Protein AF-A0A3D1BSS5-F1 (afdb_monomer_lite)

Sequence (173 aa):
MTFKEQEQFTKKNSDDLLKELSNYHGEDIISEIVRLGIQSLMELERDEHIGVGSYENCRVDGKIIDIACLIAIGIDSEGYRHVLGMDTAWSEIGDSWDRFIGGLKERRLKGVRLFTSDDHPGIHPAIKKYYPGAVWQRCQSHFSVNAMDLFPKSRRDEVYQRLKEVWDCKKYE

pLDDT: mean 75.93, std 17.3, range [28.17, 96.88]

Foldseek 3Di:
DFPVVVVVLLDDDPVNVVVVLVPDPDPCSPVVNVVVVVVSVVSCCCVPPVVDDQWDQDQDPNDTDTKGKDWDWDQDPVRDIDTLDIDIHPDLDQVVLLVGLVVSVVVPDDDAAEDEEAPRPRNVVSCCVRPVNHDYDYHLVVVLVVVLVVDDRVCSVVVSVVSVCVVPDPDDD

Structure (mmCIF, N/CA/C/O backbone):
data_AF-A0A3D1BSS5-F1
#
_entry.id   AF-A0A3D1BSS5-F1
#
loop_
_atom_site.group_PDB
_atom_site.id
_atom_site.type_symbol
_atom_site.label_atom_id
_atom_site.label_alt_id
_atom_site.label_comp_id
_atom_site.label_asym_id
_atom_site.label_entity_id
_atom_site.label_seq_id
_atom_site.pdbx_PDB_ins_code
_atom_site.Cartn_x
_atom_site.Cartn_y
_atom_site.Cartn_z
_atom_site.occupancy
_atom_site.B_iso_or_equiv
_atom_site.auth_seq_id
_atom_site.auth_comp_id
_atom_site.auth_asym_id
_atom_site.auth_atom_id
_atom_site.pdbx_PDB_model_num
ATOM 1 N N . MET A 1 1 ? -7.479 15.468 16.657 1.00 39.69 1 MET A N 1
ATOM 2 C CA . MET A 1 1 ? -6.036 15.499 16.416 1.00 39.69 1 MET A CA 1
ATOM 3 C C . MET A 1 1 ? -5.787 16.514 15.317 1.00 39.69 1 MET A C 1
ATOM 5 O O . MET A 1 1 ? -6.129 16.280 14.160 1.00 39.69 1 MET A O 1
ATOM 9 N N . THR A 1 2 ? -5.304 17.685 15.712 1.00 28.17 2 THR A N 1
ATOM 10 C CA . THR A 1 2 ? -5.143 18.835 14.830 1.00 28.17 2 THR A CA 1
ATOM 11 C C . THR A 1 2 ? -4.089 18.547 13.767 1.00 28.17 2 THR A C 1
ATOM 13 O O . THR A 1 2 ? -3.189 17.736 13.947 1.00 28.17 2 THR A O 1
ATOM 16 N N . PHE A 1 3 ? -4.146 19.259 12.645 1.00 32.75 3 PHE A N 1
ATOM 17 C CA . PHE A 1 3 ? -3.251 19.006 11.509 1.00 32.75 3 PHE A CA 1
ATOM 18 C C . PHE A 1 3 ? -1.749 19.100 11.806 1.00 32.75 3 PHE A C 1
ATOM 20 O O . PHE A 1 3 ? -0.948 18.524 11.083 1.00 32.75 3 PHE A O 1
ATOM 27 N N . LYS A 1 4 ? -1.362 19.819 12.866 1.00 32.81 4 LYS A N 1
ATOM 28 C CA . LYS A 1 4 ? 0.035 19.885 13.314 1.00 32.81 4 LYS A CA 1
ATOM 29 C C . LYS A 1 4 ? 0.496 18.601 14.015 1.00 32.81 4 LYS A C 1
ATOM 31 O O . LYS A 1 4 ? 1.684 18.316 14.022 1.00 32.81 4 LYS A O 1
ATOM 36 N N . GLU A 1 5 ? -0.430 17.827 14.572 1.00 37.62 5 GLU A N 1
ATOM 37 C CA . GLU A 1 5 ? -0.155 16.553 15.246 1.00 37.62 5 GLU A CA 1
ATOM 38 C C . GLU A 1 5 ? 0.012 15.403 14.230 1.00 37.62 5 GLU A C 1
ATOM 40 O O . GLU A 1 5 ? 0.708 14.437 14.518 1.00 37.62 5 GLU A O 1
ATOM 45 N N . GLN A 1 6 ? -0.535 15.535 13.010 1.00 34.78 6 GLN A N 1
ATOM 46 C CA . GLN A 1 6 ? -0.312 14.585 11.906 1.00 34.78 6 GLN A CA 1
ATOM 47 C C . GLN A 1 6 ? 1.073 14.740 11.246 1.00 34.78 6 GLN A C 1
ATOM 49 O O . GLN A 1 6 ? 1.676 13.741 10.872 1.00 34.78 6 GLN A O 1
ATOM 54 N N . GLU A 1 7 ? 1.629 15.956 11.166 1.00 33.69 7 GLU A N 1
ATOM 55 C CA . GLU A 1 7 ? 3.024 16.171 10.721 1.00 33.69 7 GLU A CA 1
ATOM 56 C C . GLU A 1 7 ? 4.061 15.690 11.754 1.00 33.69 7 GLU A C 1
ATOM 58 O O . GLU A 1 7 ? 5.181 15.346 11.389 1.00 33.69 7 GLU A O 1
ATOM 63 N N . GLN A 1 8 ? 3.699 15.633 13.042 1.00 33.31 8 GLN A N 1
ATOM 64 C CA . GLN A 1 8 ? 4.552 15.108 14.121 1.00 33.31 8 GLN A CA 1
ATOM 65 C C . GLN A 1 8 ? 4.462 13.582 14.294 1.00 33.31 8 GLN A C 1
ATOM 67 O O . GLN A 1 8 ? 5.213 12.999 15.076 1.00 33.31 8 GLN A O 1
ATOM 72 N N . PHE A 1 9 ? 3.559 12.925 13.567 1.00 36.97 9 PHE A N 1
ATOM 73 C CA . PHE A 1 9 ? 3.217 11.515 13.760 1.00 36.97 9 PHE A CA 1
ATOM 74 C C . PHE A 1 9 ? 4.342 10.541 13.366 1.00 36.97 9 PHE A C 1
ATOM 76 O O . PHE A 1 9 ? 4.328 9.386 13.774 1.00 36.97 9 PHE A O 1
ATOM 83 N N . THR A 1 10 ? 5.362 11.018 12.649 1.00 41.53 10 THR A N 1
ATOM 84 C CA . THR A 1 10 ? 6.583 10.273 12.292 1.00 41.53 10 THR A CA 1
ATOM 85 C C . THR A 1 10 ? 7.489 9.949 13.488 1.00 41.53 10 THR A C 1
ATOM 87 O O . THR A 1 10 ? 8.450 9.203 13.341 1.00 41.53 10 THR A O 1
ATOM 90 N N . LYS A 1 11 ? 7.196 10.451 14.700 1.00 46.19 11 LYS A N 1
ATOM 91 C CA . LYS A 1 11 ? 7.854 10.017 15.949 1.00 46.19 11 LYS A CA 1
ATOM 92 C C . LYS A 1 11 ? 6.889 10.010 17.133 1.00 46.19 11 LYS A C 1
ATOM 94 O O . LYS A 1 11 ? 7.028 10.812 18.055 1.00 46.19 11 LYS A O 1
ATOM 99 N N . LYS A 1 12 ? 5.913 9.104 17.142 1.00 53.59 12 LYS A N 1
ATOM 100 C CA . LYS A 1 12 ? 5.102 8.880 18.346 1.00 53.59 12 LYS A CA 1
ATOM 101 C C . LYS A 1 12 ? 5.905 8.172 19.433 1.00 53.59 12 LYS A C 1
ATOM 103 O O . LYS A 1 12 ? 6.391 7.064 19.223 1.00 53.59 12 LYS A O 1
ATOM 108 N N . ASN A 1 13 ? 6.009 8.794 20.605 1.00 58.72 13 ASN A N 1
ATOM 109 C CA . ASN A 1 13 ? 6.539 8.141 21.802 1.00 58.72 13 ASN A CA 1
ATOM 110 C C . ASN A 1 13 ? 5.434 7.287 22.462 1.00 58.72 13 ASN A C 1
ATOM 112 O O . ASN A 1 13 ? 4.243 7.514 22.235 1.00 58.72 13 ASN A O 1
ATOM 116 N N . SER A 1 14 ? 5.800 6.326 23.315 1.00 57.03 14 SER A N 1
ATOM 117 C CA . SER A 1 14 ? 4.859 5.479 24.065 1.00 57.03 14 SER A CA 1
ATOM 118 C C . SER A 1 14 ? 3.792 6.284 24.815 1.00 57.03 14 SER A C 1
ATOM 120 O O . SER A 1 14 ? 2.646 5.854 24.914 1.00 57.03 14 SER A O 1
ATOM 122 N N . ASP A 1 15 ? 4.143 7.479 25.288 1.00 60.22 15 ASP A N 1
ATOM 123 C CA . ASP A 1 15 ? 3.241 8.370 26.022 1.00 60.22 15 ASP A CA 1
ATOM 124 C C . ASP A 1 15 ? 2.102 8.930 25.153 1.00 60.22 15 ASP A C 1
ATOM 126 O O . ASP A 1 15 ? 0.999 9.173 25.650 1.00 60.22 15 ASP A O 1
ATOM 130 N N . ASP A 1 16 ? 2.330 9.092 23.849 1.00 64.44 16 ASP A N 1
ATOM 131 C CA . ASP A 1 16 ? 1.314 9.573 22.909 1.00 64.44 16 ASP A CA 1
ATOM 132 C C . ASP A 1 16 ? 0.321 8.463 22.550 1.00 64.44 16 ASP A C 1
ATOM 134 O O . ASP A 1 16 ? -0.884 8.707 22.458 1.00 64.44 16 ASP A O 1
ATOM 138 N N . LEU A 1 17 ? 0.809 7.223 22.430 1.00 62.84 17 LEU A N 1
ATOM 139 C CA . LEU A 1 17 ? -0.038 6.039 22.257 1.00 62.84 17 LEU A CA 1
ATOM 140 C C . LEU A 1 17 ? -0.914 5.800 23.487 1.00 62.84 17 LEU A C 1
ATOM 142 O O . LEU A 1 17 ? -2.107 5.530 23.362 1.00 62.84 17 LEU A O 1
ATOM 146 N N . LEU A 1 18 ? -0.349 5.963 24.684 1.00 64.81 18 LEU A N 1
ATOM 147 C CA . LEU A 1 18 ? -1.099 5.851 25.933 1.00 64.81 18 LEU A CA 1
ATOM 148 C C . LEU A 1 18 ? -2.162 6.944 26.068 1.00 64.81 18 LEU A C 1
ATOM 150 O O . LEU A 1 18 ? -3.260 6.659 26.543 1.00 64.81 18 LEU A O 1
ATOM 154 N N . LYS A 1 19 ? -1.890 8.170 25.607 1.00 71.12 19 LYS A N 1
ATOM 155 C CA . LYS A 1 19 ? -2.904 9.232 25.555 1.00 71.12 19 LYS A CA 1
ATOM 156 C C . LYS A 1 19 ? -4.052 8.887 24.615 1.00 71.12 19 LYS A C 1
ATOM 158 O O . LYS A 1 19 ? -5.208 9.073 24.987 1.00 71.12 19 LYS A O 1
ATOM 163 N N . GLU A 1 20 ? -3.772 8.367 23.427 1.00 65.75 20 GLU A N 1
ATOM 164 C CA . GLU A 1 20 ? -4.827 7.944 22.500 1.00 65.75 20 GLU A CA 1
ATOM 165 C C . GLU A 1 20 ? -5.675 6.805 23.047 1.00 65.75 20 GLU A C 1
ATOM 167 O O . GLU A 1 20 ? -6.899 6.861 22.953 1.00 65.75 20 GLU A O 1
ATOM 172 N N . LEU A 1 21 ? -5.032 5.824 23.677 1.00 67.75 21 LEU A N 1
ATOM 173 C CA . LEU A 1 21 ? -5.720 4.727 24.347 1.00 67.75 21 LEU A CA 1
ATOM 174 C C . LEU A 1 21 ? -6.547 5.213 25.539 1.00 67.75 21 LEU A C 1
ATOM 176 O O . LEU A 1 21 ? -7.668 4.754 25.726 1.00 67.75 21 LEU A O 1
ATOM 180 N N . SER A 1 22 ? -6.047 6.180 26.312 1.00 68.00 22 SER A N 1
ATOM 181 C CA . SER A 1 22 ? -6.793 6.761 27.438 1.00 68.00 22 SER A CA 1
ATOM 182 C C . SER A 1 22 ? -8.024 7.565 27.009 1.00 68.00 22 SER A C 1
ATOM 184 O O . SER A 1 22 ? -8.973 7.688 27.778 1.00 68.00 22 SER A O 1
ATOM 186 N N . ASN A 1 23 ? -8.021 8.078 25.776 1.00 64.81 23 ASN A N 1
ATOM 187 C CA . ASN A 1 23 ? -9.132 8.818 25.178 1.00 64.81 23 ASN A CA 1
ATOM 188 C C . ASN A 1 23 ? -10.061 7.913 24.346 1.00 64.81 23 ASN A C 1
ATOM 190 O O . ASN A 1 23 ? -11.014 8.399 23.732 1.00 64.81 23 ASN A O 1
ATOM 194 N N . TYR A 1 24 ? -9.785 6.606 24.279 1.00 67.50 24 TYR A N 1
ATOM 195 C CA . TYR A 1 24 ? -10.637 5.649 23.588 1.00 67.50 24 TYR A CA 1
ATOM 196 C C . TYR A 1 24 ? -11.821 5.259 24.479 1.00 67.50 24 TYR A C 1
ATOM 198 O O . TYR A 1 24 ? -11.654 4.730 25.575 1.00 67.50 24 TYR A O 1
ATOM 206 N N . HIS A 1 25 ? -13.033 5.501 23.981 1.00 71.00 25 HIS A N 1
ATOM 207 C CA . HIS A 1 25 ? -14.290 5.186 24.671 1.00 71.00 25 HIS A CA 1
ATOM 208 C C . HIS A 1 25 ? -15.093 4.069 23.981 1.00 71.00 25 HIS A C 1
ATOM 210 O O . HIS A 1 25 ? -16.271 3.887 24.282 1.00 71.00 25 HIS A O 1
ATOM 216 N N . GLY A 1 26 ? -14.489 3.349 23.030 1.00 67.19 26 GLY A N 1
ATOM 217 C CA . GLY A 1 26 ? -15.139 2.227 22.350 1.00 67.19 26 GLY A CA 1
ATOM 218 C C . GLY A 1 26 ? -15.140 0.944 23.188 1.00 67.19 26 GLY A C 1
ATOM 219 O O . GLY A 1 26 ? -14.401 0.814 24.162 1.00 67.19 26 GLY A O 1
ATOM 220 N N . GLU A 1 27 ? -15.978 -0.020 22.804 1.00 60.91 27 GLU A N 1
ATOM 221 C CA . GLU A 1 27 ? -16.170 -1.270 23.560 1.00 60.91 27 GLU A CA 1
ATOM 222 C C . GLU A 1 27 ? -15.001 -2.263 23.434 1.00 60.91 27 GLU A C 1
ATOM 224 O O . GLU A 1 27 ? -14.868 -3.149 24.276 1.00 60.91 27 GLU A O 1
ATOM 229 N N . ASP A 1 28 ? -14.155 -2.134 22.406 1.00 69.12 28 ASP A N 1
ATOM 230 C CA . ASP A 1 28 ? -13.080 -3.090 22.114 1.00 69.12 28 ASP A CA 1
ATOM 231 C C . ASP A 1 28 ? -11.704 -2.418 22.091 1.00 69.12 28 ASP A C 1
ATOM 233 O O . ASP A 1 28 ? -11.091 -2.161 21.052 1.00 69.12 28 ASP A O 1
ATOM 237 N N . ILE A 1 29 ? -11.213 -2.140 23.297 1.00 72.75 29 ILE A N 1
ATOM 238 C CA . ILE A 1 29 ? -9.893 -1.547 23.510 1.00 72.75 29 ILE A CA 1
ATOM 239 C C . ILE A 1 29 ? -8.762 -2.444 22.994 1.00 72.75 29 ILE A C 1
ATOM 241 O O . ILE A 1 29 ? -7.712 -1.940 22.614 1.00 72.75 29 ILE A O 1
ATOM 245 N N . ILE A 1 30 ? -8.963 -3.765 22.940 1.00 61.28 30 ILE A N 1
ATOM 246 C CA . ILE A 1 30 ? -7.940 -4.707 22.476 1.00 61.28 30 ILE A CA 1
ATOM 247 C C . ILE A 1 30 ? -7.741 -4.558 20.971 1.00 61.28 30 ILE A C 1
ATOM 249 O O . ILE A 1 30 ? -6.603 -4.426 20.522 1.00 61.28 30 ILE A O 1
ATOM 253 N N . SER A 1 31 ? -8.826 -4.504 20.199 1.00 53.59 31 SER A N 1
ATOM 254 C CA . SER A 1 31 ? -8.748 -4.244 18.760 1.00 53.59 31 SER A CA 1
ATOM 255 C C . SER A 1 31 ? -8.121 -2.881 18.454 1.00 53.59 31 SER A C 1
ATOM 257 O O . SER A 1 31 ? -7.318 -2.775 17.527 1.00 53.59 31 SER A O 1
ATOM 259 N N . GLU A 1 32 ? -8.405 -1.854 19.261 1.00 56.34 32 GLU A N 1
ATOM 260 C CA . GLU A 1 32 ? -7.790 -0.532 19.094 1.00 56.34 32 GLU A CA 1
ATOM 261 C C . GLU A 1 32 ? -6.291 -0.536 19.427 1.00 56.34 32 GLU A C 1
ATOM 263 O O . GLU A 1 32 ? -5.495 0.017 18.669 1.00 56.34 32 GLU A O 1
ATOM 268 N N . ILE A 1 33 ? -5.880 -1.206 20.510 1.00 64.00 33 ILE A N 1
ATOM 269 C CA . ILE A 1 33 ? -4.463 -1.395 20.864 1.00 64.00 33 ILE A CA 1
ATOM 270 C C . ILE A 1 33 ? -3.726 -2.103 19.729 1.00 64.00 33 ILE A C 1
ATOM 272 O O . ILE A 1 33 ? -2.640 -1.679 19.338 1.00 64.00 33 ILE A O 1
ATOM 276 N N . VAL A 1 34 ? -4.320 -3.164 19.177 1.00 55.44 34 VAL A N 1
ATOM 277 C CA . VAL A 1 34 ? -3.732 -3.921 18.070 1.00 55.44 34 VAL A CA 1
ATOM 278 C C . VAL A 1 34 ? -3.637 -3.051 16.820 1.00 55.44 34 VAL A C 1
ATOM 280 O O . VAL A 1 34 ? -2.578 -3.015 16.200 1.00 55.44 34 VAL A O 1
ATOM 283 N N . ARG A 1 35 ? -4.687 -2.297 16.471 1.00 59.59 35 ARG A N 1
ATOM 284 C CA . ARG A 1 35 ? -4.680 -1.382 15.322 1.00 59.59 35 ARG A CA 1
ATOM 285 C C . ARG A 1 35 ? -3.596 -0.315 15.461 1.00 59.59 35 ARG A C 1
ATOM 287 O O . ARG A 1 35 ? -2.793 -0.157 14.545 1.00 59.59 35 ARG A O 1
ATOM 294 N N . LEU A 1 36 ? -3.553 0.383 16.596 1.00 57.59 36 LEU A N 1
ATOM 295 C CA . LEU A 1 36 ? -2.577 1.441 16.867 1.00 57.59 36 LEU A CA 1
ATOM 296 C C . LEU A 1 36 ? -1.150 0.886 16.913 1.00 57.59 36 LEU A C 1
ATOM 298 O O . LEU A 1 36 ? -0.258 1.456 16.297 1.00 57.59 36 LEU A O 1
ATOM 302 N N . GLY A 1 37 ? -0.941 -0.262 17.561 1.00 57.38 37 GLY A N 1
ATOM 303 C CA . GLY A 1 37 ? 0.358 -0.929 17.600 1.00 57.38 37 GLY A CA 1
ATOM 304 C C . GLY A 1 37 ? 0.838 -1.353 16.212 1.00 57.38 37 GLY A C 1
ATOM 305 O O . GLY A 1 37 ? 1.976 -1.087 15.844 1.00 57.38 37 GLY A O 1
ATOM 306 N N . ILE A 1 38 ? -0.040 -1.950 15.400 1.00 54.22 38 ILE A N 1
ATOM 307 C CA . ILE A 1 38 ? 0.251 -2.357 14.017 1.00 54.22 38 ILE A CA 1
ATOM 308 C C . ILE A 1 38 ? 0.551 -1.139 13.137 1.00 54.22 38 ILE A C 1
ATOM 310 O O . ILE A 1 38 ? 1.480 -1.221 12.332 1.00 54.22 38 ILE A O 1
ATOM 314 N N . GLN A 1 39 ? -0.202 -0.045 13.282 1.00 54.72 39 GLN A N 1
ATOM 315 C CA . GLN A 1 39 ? -0.015 1.224 12.571 1.00 54.72 39 GLN A CA 1
ATOM 316 C C . GLN A 1 39 ? 1.330 1.868 12.926 1.00 54.72 39 GLN A C 1
ATOM 318 O O . GLN A 1 39 ? 2.134 2.130 12.036 1.00 54.72 39 GLN A O 1
ATOM 323 N N . SER A 1 40 ? 1.624 2.033 14.216 1.00 53.28 40 SER A N 1
ATOM 324 C CA . SER A 1 40 ? 2.883 2.626 14.669 1.00 53.28 40 SER A CA 1
ATOM 325 C C . SER A 1 40 ? 4.088 1.749 14.358 1.00 53.28 40 SER A C 1
ATOM 327 O O . SER A 1 40 ? 5.132 2.277 14.004 1.00 53.28 40 SER A O 1
ATOM 329 N N . LEU A 1 41 ? 3.947 0.420 14.388 1.00 55.88 41 LEU A N 1
ATOM 330 C CA . LEU A 1 41 ? 4.981 -0.485 13.884 1.00 55.88 41 LEU A CA 1
ATOM 331 C C . LEU A 1 41 ? 5.158 -0.361 12.365 1.00 55.88 41 LEU A C 1
ATOM 333 O O . LEU A 1 41 ? 6.280 -0.468 11.897 1.00 55.88 41 LEU A O 1
ATOM 337 N N . MET A 1 42 ? 4.094 -0.142 11.574 1.00 54.50 42 MET A N 1
ATOM 338 C CA . MET A 1 42 ? 4.246 0.133 10.130 1.00 54.50 42 MET A CA 1
ATOM 339 C C . MET A 1 42 ? 5.022 1.421 9.884 1.00 54.50 42 MET A C 1
ATOM 341 O O . MET A 1 42 ? 5.869 1.448 9.002 1.00 54.50 42 MET A O 1
ATOM 345 N N . GLU A 1 43 ? 4.729 2.470 10.643 1.00 56.53 43 GLU A N 1
ATOM 346 C CA . GLU A 1 43 ? 5.368 3.778 10.501 1.00 56.53 43 GLU A CA 1
ATOM 347 C C . GLU A 1 43 ? 6.818 3.750 10.993 1.00 56.53 43 GLU A C 1
ATOM 349 O O . GLU A 1 43 ? 7.699 4.251 10.306 1.00 56.53 43 GLU A O 1
ATOM 354 N N . LEU A 1 44 ? 7.084 3.085 12.118 1.00 58.00 44 LEU A N 1
ATOM 355 C CA . LEU A 1 44 ? 8.429 2.930 12.664 1.00 58.00 44 LEU A CA 1
ATOM 356 C C . LEU A 1 44 ? 9.300 2.026 11.787 1.00 58.00 44 LEU A C 1
ATOM 358 O O . LEU A 1 44 ? 10.428 2.389 11.496 1.00 58.00 44 LEU A O 1
ATOM 362 N N . GLU A 1 45 ? 8.784 0.903 11.279 1.00 55.47 45 GLU A N 1
ATOM 363 C CA . GLU A 1 45 ? 9.500 0.083 10.287 1.00 55.47 45 GLU A CA 1
ATOM 364 C C . GLU A 1 45 ? 9.729 0.845 8.977 1.00 55.47 45 GLU A C 1
ATOM 366 O O . GLU A 1 45 ? 10.809 0.757 8.385 1.00 55.47 45 GLU A O 1
ATOM 371 N N . ARG A 1 46 ? 8.731 1.630 8.536 1.00 57.69 46 ARG A N 1
ATOM 372 C CA . ARG A 1 46 ? 8.880 2.517 7.381 1.00 57.69 46 ARG A CA 1
ATOM 373 C C . ARG A 1 46 ? 10.031 3.494 7.601 1.00 57.69 46 ARG A C 1
ATOM 375 O O . ARG A 1 46 ? 10.813 3.681 6.682 1.00 57.69 46 ARG A O 1
ATOM 382 N N . ASP A 1 47 ? 10.147 4.090 8.781 1.00 54.84 47 ASP A N 1
ATOM 383 C CA . ASP A 1 47 ? 11.105 5.163 9.045 1.00 54.84 47 ASP A CA 1
ATOM 384 C C . ASP A 1 47 ? 12.500 4.638 9.469 1.00 54.84 47 ASP A C 1
ATOM 386 O O . ASP A 1 47 ? 13.507 5.247 9.113 1.00 54.84 47 ASP A O 1
ATOM 390 N N . GLU A 1 48 ? 12.591 3.505 10.182 1.00 50.94 48 GLU A N 1
ATOM 391 C CA . GLU A 1 48 ? 13.854 2.921 10.677 1.00 50.94 48 GLU A CA 1
ATOM 392 C C . GLU A 1 48 ? 14.523 1.953 9.695 1.00 50.94 48 GLU A C 1
ATOM 394 O O . GLU A 1 48 ? 15.748 1.963 9.568 1.00 50.94 48 GLU A O 1
ATOM 399 N N . HIS A 1 49 ? 13.748 1.103 9.017 1.00 41.25 49 HIS A N 1
ATOM 400 C CA . HIS A 1 49 ? 14.296 -0.018 8.240 1.00 41.25 49 HIS A CA 1
ATOM 401 C C . HIS A 1 49 ? 14.090 0.134 6.740 1.00 41.25 49 HIS A C 1
ATOM 403 O O . HIS A 1 49 ? 14.908 -0.333 5.947 1.00 41.25 49 HIS A O 1
ATOM 409 N N . ILE A 1 50 ? 12.990 0.767 6.346 1.00 50.66 50 ILE A N 1
ATOM 410 C CA . ILE A 1 50 ? 12.650 0.964 4.942 1.00 50.66 50 ILE A CA 1
ATOM 411 C C . ILE A 1 50 ? 13.192 2.326 4.485 1.00 50.66 50 ILE A C 1
ATOM 413 O O . ILE A 1 50 ? 13.823 2.395 3.441 1.00 50.66 50 ILE A O 1
ATOM 417 N N . GLY A 1 51 ? 13.070 3.380 5.293 1.00 38.56 51 GLY A N 1
ATOM 418 C CA . GLY A 1 51 ? 13.615 4.717 5.049 1.00 38.56 51 GLY A CA 1
ATOM 419 C C . GLY A 1 51 ? 13.065 5.424 3.811 1.00 38.56 51 GLY A C 1
ATOM 420 O O . GLY A 1 51 ? 13.684 6.390 3.380 1.00 38.56 51 GLY A O 1
ATOM 421 N N . VAL A 1 52 ? 11.960 4.944 3.221 1.00 43.19 52 VAL A N 1
ATOM 422 C CA . VAL A 1 52 ? 11.497 5.424 1.913 1.00 43.19 52 VAL A CA 1
ATOM 423 C C . VAL A 1 52 ? 10.189 6.200 2.030 1.00 43.19 52 VAL A C 1
ATOM 425 O O . VAL A 1 52 ? 9.147 5.644 2.392 1.00 43.19 52 VAL A O 1
ATOM 428 N N . GLY A 1 53 ? 10.241 7.491 1.708 1.00 51.12 53 GLY A N 1
ATOM 429 C CA . GLY A 1 53 ? 9.053 8.261 1.360 1.00 51.12 53 GLY A CA 1
ATOM 430 C C . GLY A 1 53 ? 8.449 7.754 0.048 1.00 51.12 53 GLY A C 1
ATOM 431 O O . GLY A 1 53 ? 9.063 6.973 -0.678 1.00 51.12 53 GLY A O 1
ATOM 432 N N . SER A 1 54 ? 7.250 8.221 -0.320 1.00 58.03 54 SER A N 1
ATOM 433 C CA . SER A 1 54 ? 6.721 7.940 -1.667 1.00 58.03 54 SER A CA 1
ATOM 434 C C . SER A 1 54 ? 7.671 8.444 -2.762 1.00 58.03 54 SER A C 1
ATOM 436 O O . SER A 1 54 ? 7.640 7.918 -3.869 1.00 58.03 54 SER A O 1
ATOM 438 N N . TYR A 1 55 ? 8.530 9.422 -2.435 1.00 63.41 55 TYR A N 1
ATOM 439 C CA . TYR A 1 55 ? 9.563 9.985 -3.293 1.00 63.41 55 TYR A CA 1
ATOM 440 C C . TYR A 1 55 ? 10.883 10.181 -2.538 1.00 63.41 55 TYR A C 1
ATOM 442 O O . TYR A 1 55 ? 10.883 10.676 -1.412 1.00 63.41 55 TYR A O 1
ATOM 450 N N . GLU A 1 56 ? 11.998 9.873 -3.200 1.00 71.00 56 GLU A N 1
ATOM 451 C CA . GLU A 1 56 ? 13.356 10.083 -2.699 1.00 71.00 56 GLU A CA 1
ATOM 452 C C . GLU A 1 56 ? 14.126 11.108 -3.532 1.00 71.00 56 GLU A C 1
ATOM 454 O O . GLU A 1 56 ? 14.091 11.089 -4.767 1.00 71.00 56 GLU A O 1
ATOM 459 N N . ASN A 1 57 ? 14.890 11.965 -2.847 1.00 77.06 57 ASN A N 1
ATOM 460 C CA . ASN A 1 57 ? 15.769 12.949 -3.478 1.00 77.06 57 ASN A CA 1
ATOM 461 C C . ASN A 1 57 ? 16.995 12.251 -4.081 1.00 77.06 57 ASN A C 1
ATOM 463 O O . ASN A 1 57 ? 17.983 11.974 -3.397 1.00 77.06 57 ASN A O 1
ATOM 467 N N . CYS A 1 58 ? 16.959 12.003 -5.385 1.00 77.69 58 CYS A N 1
ATOM 468 C CA . CYS A 1 58 ? 18.006 11.282 -6.099 1.00 77.69 58 CYS A CA 1
ATOM 469 C C . CYS A 1 58 ? 18.832 12.228 -6.974 1.00 77.69 58 CYS A C 1
ATOM 471 O O . CYS A 1 58 ? 18.295 13.103 -7.654 1.00 77.69 58 CYS A O 1
ATOM 473 N N . ARG A 1 59 ? 20.160 12.039 -7.011 1.00 82.81 59 ARG A N 1
ATOM 474 C CA . ARG A 1 59 ? 21.023 12.760 -7.957 1.00 82.81 59 ARG A CA 1
ATOM 475 C C . ARG A 1 59 ? 21.099 12.004 -9.283 1.00 82.81 59 ARG A C 1
ATOM 477 O O . ARG A 1 59 ? 21.752 10.969 -9.363 1.00 82.81 59 ARG A O 1
ATOM 484 N N . VAL A 1 60 ? 20.495 12.571 -10.320 1.00 81.12 60 VAL A N 1
ATOM 485 C CA . VAL A 1 60 ? 20.466 12.045 -11.689 1.00 81.12 60 VAL A CA 1
ATOM 486 C C . VAL A 1 60 ? 21.021 13.109 -12.633 1.00 81.12 60 VAL A C 1
ATOM 488 O O . VAL A 1 60 ? 20.588 14.259 -12.594 1.00 81.12 60 VAL A O 1
ATOM 491 N N . ASP A 1 61 ? 22.019 12.755 -13.445 1.00 87.56 61 ASP A N 1
ATOM 492 C CA . ASP A 1 61 ? 22.659 13.654 -14.423 1.00 87.56 61 ASP A CA 1
ATOM 493 C C . ASP A 1 61 ? 23.071 15.022 -13.844 1.00 87.56 61 ASP A C 1
ATOM 495 O O . ASP A 1 61 ? 22.918 16.080 -14.455 1.00 87.56 61 ASP A O 1
ATOM 499 N N . GLY A 1 62 ? 23.580 15.006 -12.608 1.00 88.88 62 GLY A N 1
ATOM 500 C CA . GLY A 1 62 ? 24.036 16.202 -11.896 1.00 88.88 62 GLY A CA 1
ATOM 501 C C . GLY A 1 62 ? 22.926 17.069 -11.289 1.00 88.88 62 GLY A C 1
ATOM 502 O O . GLY A 1 62 ? 23.243 18.083 -10.669 1.00 88.88 62 GLY A O 1
ATOM 503 N N . LYS A 1 63 ? 21.652 16.676 -11.404 1.00 86.06 63 LYS A N 1
ATOM 504 C CA . LYS A 1 63 ? 20.497 17.356 -10.798 1.00 86.06 63 LYS A CA 1
ATOM 505 C C . LYS A 1 63 ? 19.898 16.508 -9.682 1.00 86.06 63 LYS A C 1
ATOM 507 O O . LYS A 1 63 ? 19.937 15.286 -9.753 1.00 86.06 63 LYS A O 1
ATOM 512 N N . ILE A 1 64 ? 19.359 17.156 -8.652 1.00 85.75 64 ILE A N 1
ATOM 513 C CA . ILE A 1 64 ? 18.551 16.483 -7.629 1.00 85.75 64 ILE A CA 1
ATOM 514 C C . ILE A 1 64 ? 17.107 16.503 -8.118 1.00 85.75 64 ILE A C 1
ATOM 516 O O . ILE A 1 64 ? 16.600 17.573 -8.458 1.00 85.75 64 ILE A O 1
ATOM 520 N N . ILE A 1 65 ? 16.494 15.328 -8.204 1.00 82.31 65 ILE A N 1
ATOM 521 C CA . ILE A 1 65 ? 15.105 15.140 -8.616 1.00 82.31 65 ILE A CA 1
ATOM 522 C C . ILE A 1 65 ? 14.409 14.156 -7.676 1.00 82.31 65 ILE A C 1
ATOM 524 O O . ILE A 1 65 ? 15.061 13.286 -7.094 1.00 82.31 65 ILE A O 1
ATOM 528 N N . ASP A 1 66 ? 13.090 14.274 -7.591 1.00 78.75 66 ASP A N 1
ATOM 529 C CA . ASP A 1 66 ? 12.247 13.342 -6.850 1.00 78.75 66 ASP A CA 1
ATOM 530 C C . ASP A 1 66 ? 12.003 12.080 -7.686 1.00 78.75 66 ASP A C 1
ATOM 532 O O . ASP A 1 66 ? 11.567 12.154 -8.838 1.00 78.75 66 ASP A O 1
ATOM 536 N N . ILE A 1 67 ? 12.289 10.916 -7.107 1.00 79.06 67 ILE A N 1
ATOM 537 C CA . ILE A 1 67 ? 12.042 9.605 -7.713 1.00 79.06 67 ILE A CA 1
ATOM 538 C C . ILE A 1 67 ? 11.049 8.850 -6.851 1.00 79.06 67 ILE A C 1
ATOM 540 O O . ILE A 1 67 ? 11.291 8.670 -5.663 1.00 79.06 67 ILE A O 1
ATOM 544 N N . ALA A 1 68 ? 9.961 8.380 -7.456 1.00 79.62 68 ALA A N 1
ATOM 545 C CA . ALA A 1 68 ? 8.960 7.602 -6.754 1.00 79.62 68 ALA A CA 1
ATOM 546 C C . ALA A 1 68 ? 9.519 6.235 -6.345 1.00 79.62 68 ALA A C 1
ATOM 548 O O . ALA A 1 68 ? 10.168 5.554 -7.148 1.00 79.62 68 ALA A O 1
ATOM 549 N N . CYS A 1 69 ? 9.205 5.803 -5.131 1.00 80.31 69 CYS A N 1
ATOM 550 C CA . CYS A 1 69 ? 9.576 4.495 -4.615 1.00 80.31 69 CYS A CA 1
ATOM 551 C C . CYS A 1 69 ? 8.328 3.646 -4.385 1.00 80.31 69 CYS A C 1
ATOM 553 O O . CYS A 1 69 ? 7.474 3.948 -3.556 1.00 80.31 69 CYS A O 1
ATOM 555 N N . LEU A 1 70 ? 8.226 2.556 -5.140 1.00 83.50 70 LEU A N 1
ATOM 556 C CA . LEU A 1 70 ? 7.099 1.637 -5.098 1.00 83.50 70 LEU A CA 1
ATOM 557 C C . LEU A 1 70 ? 7.482 0.447 -4.229 1.00 83.50 70 LEU A C 1
ATOM 559 O O . LEU A 1 70 ? 8.429 -0.271 -4.548 1.00 83.50 70 LEU A O 1
ATOM 563 N N . ILE A 1 71 ? 6.750 0.223 -3.140 1.00 84.56 71 ILE A N 1
ATOM 564 C CA . ILE A 1 71 ? 7.017 -0.870 -2.201 1.00 84.56 71 ILE A CA 1
ATOM 565 C C . ILE A 1 71 ? 5.743 -1.677 -1.989 1.00 84.56 71 ILE A C 1
ATOM 567 O O . ILE A 1 71 ? 4.660 -1.131 -1.792 1.00 84.56 71 ILE A O 1
ATOM 571 N N . ALA A 1 72 ? 5.881 -3.001 -2.019 1.00 88.75 72 ALA A N 1
ATOM 572 C CA . ALA A 1 72 ? 4.813 -3.936 -1.714 1.00 88.75 72 ALA A CA 1
ATOM 573 C C . ALA A 1 72 ? 5.175 -4.715 -0.453 1.00 88.75 72 ALA A C 1
ATOM 575 O O . ALA A 1 72 ? 6.172 -5.440 -0.430 1.00 88.75 72 ALA A O 1
ATOM 576 N N . ILE A 1 73 ? 4.331 -4.598 0.568 1.00 87.12 73 ILE A N 1
ATOM 577 C CA . ILE A 1 73 ? 4.413 -5.384 1.797 1.00 87.12 73 ILE A CA 1
ATOM 578 C C . ILE A 1 73 ? 3.218 -6.335 1.818 1.00 87.12 73 ILE A C 1
ATOM 580 O O . ILE A 1 73 ? 2.074 -5.919 1.642 1.00 87.12 73 ILE A O 1
ATOM 584 N N . GLY A 1 74 ? 3.492 -7.623 1.991 1.00 86.12 74 GLY A N 1
ATOM 585 C CA . GLY A 1 74 ? 2.495 -8.677 2.114 1.00 86.12 74 GLY A CA 1
ATOM 586 C C . GLY A 1 74 ? 2.354 -9.135 3.551 1.00 86.12 74 GLY A C 1
ATOM 587 O O . GLY A 1 74 ? 3.318 -9.087 4.307 1.00 86.12 74 GLY A O 1
ATOM 588 N N . ILE A 1 75 ? 1.167 -9.622 3.897 1.00 85.56 75 ILE A N 1
ATOM 589 C CA . ILE A 1 75 ? 0.917 -10.347 5.143 1.00 85.56 75 ILE A CA 1
ATOM 590 C C . ILE A 1 75 ? 0.588 -11.790 4.762 1.00 85.56 75 ILE A C 1
ATOM 592 O O . ILE A 1 75 ? -0.284 -12.017 3.917 1.00 85.56 75 ILE A O 1
ATOM 596 N N . ASP A 1 76 ? 1.315 -12.751 5.325 1.00 83.88 76 ASP A N 1
ATOM 597 C CA . ASP A 1 76 ? 1.087 -14.171 5.059 1.00 83.88 76 ASP A CA 1
ATOM 598 C C . ASP A 1 76 ? -0.070 -14.754 5.893 1.00 83.88 76 ASP A C 1
ATOM 600 O O . ASP A 1 76 ? -0.779 -14.052 6.616 1.00 83.88 76 ASP A O 1
ATOM 604 N N . SER A 1 77 ? -0.309 -16.061 5.759 1.00 86.44 77 SER A N 1
ATOM 605 C CA . SER A 1 77 ? -1.371 -16.760 6.493 1.00 86.44 77 SER A CA 1
ATOM 606 C C . SER A 1 77 ? -1.132 -16.863 7.997 1.00 86.44 77 SER A C 1
ATOM 608 O O . SER A 1 77 ? -2.078 -17.140 8.729 1.00 86.44 77 SER A O 1
ATOM 610 N N . GLU A 1 78 ? 0.106 -16.679 8.444 1.00 82.75 78 GLU A N 1
ATOM 611 C CA . GLU A 1 78 ? 0.496 -16.706 9.854 1.00 82.75 78 GLU A CA 1
ATOM 612 C C . GLU A 1 78 ? 0.493 -15.294 10.466 1.00 82.75 78 GLU A C 1
ATOM 614 O O . GLU A 1 78 ? 0.640 -15.138 11.675 1.00 82.75 78 GLU A O 1
ATOM 619 N N . GLY A 1 79 ? 0.249 -14.264 9.647 1.00 78.81 79 GLY A N 1
ATOM 620 C CA . GLY A 1 79 ? 0.184 -12.869 10.068 1.00 78.81 79 GLY A CA 1
ATOM 621 C C . GLY A 1 79 ? 1.527 -12.142 10.004 1.00 78.81 79 GLY A C 1
ATOM 622 O O . GLY A 1 79 ? 1.604 -10.989 10.434 1.00 78.81 79 GLY A O 1
ATOM 623 N N . TYR A 1 80 ? 2.575 -12.762 9.455 1.00 77.88 80 TYR A N 1
ATOM 624 C CA . TYR A 1 80 ? 3.881 -12.123 9.322 1.00 77.88 80 TYR A CA 1
ATOM 625 C C . TYR A 1 80 ? 3.948 -11.227 8.093 1.00 77.88 80 TYR A C 1
ATOM 627 O O . TYR A 1 80 ? 3.376 -11.515 7.038 1.00 77.88 80 TYR A O 1
ATOM 635 N N . ARG A 1 81 ? 4.677 -10.118 8.244 1.00 80.56 81 ARG A N 1
ATOM 636 C CA . ARG A 1 81 ? 4.910 -9.145 7.180 1.00 80.56 81 ARG A CA 1
ATOM 637 C C . ARG A 1 81 ? 6.146 -9.507 6.377 1.00 80.56 81 ARG A C 1
ATOM 639 O O . ARG A 1 81 ? 7.182 -9.833 6.945 1.00 80.56 81 ARG A O 1
ATOM 646 N N . HIS A 1 82 ? 6.047 -9.342 5.064 1.00 77.81 82 HIS A N 1
ATOM 647 C CA . HIS A 1 82 ? 7.128 -9.611 4.124 1.00 77.81 82 HIS A CA 1
ATOM 648 C C . HIS A 1 82 ? 7.229 -8.494 3.100 1.00 77.81 82 HIS A C 1
ATOM 650 O O . HIS A 1 82 ? 6.224 -8.107 2.502 1.00 77.81 82 HIS A O 1
ATOM 656 N N . VAL A 1 83 ? 8.442 -8.019 2.829 1.00 83.19 83 VAL A N 1
ATOM 657 C CA . VAL A 1 83 ? 8.687 -7.167 1.662 1.00 83.19 83 VAL A CA 1
ATOM 658 C C . VAL A 1 83 ? 8.623 -8.048 0.413 1.00 83.19 83 VAL A C 1
ATOM 660 O O . VAL A 1 83 ? 9.471 -8.910 0.195 1.00 83.19 83 VAL A O 1
ATOM 663 N N . LEU A 1 84 ? 7.595 -7.849 -0.411 1.00 86.75 84 LEU A N 1
ATOM 664 C CA . LEU A 1 84 ? 7.348 -8.626 -1.633 1.00 86.75 84 LEU A CA 1
ATOM 665 C C . LEU A 1 84 ? 8.079 -8.048 -2.851 1.00 86.75 84 LEU A C 1
ATOM 667 O O . LEU A 1 84 ? 8.317 -8.730 -3.858 1.00 86.75 84 LEU A O 1
ATOM 671 N N . GLY A 1 85 ? 8.401 -6.760 -2.794 1.00 84.25 85 GLY A N 1
ATOM 672 C CA . GLY A 1 85 ? 9.086 -6.067 -3.866 1.00 84.25 85 GLY A CA 1
ATOM 673 C C . GLY A 1 85 ? 9.292 -4.595 -3.582 1.00 84.25 85 GLY A C 1
ATOM 674 O O . GLY A 1 85 ? 8.499 -3.974 -2.877 1.00 84.25 85 GLY A O 1
ATOM 675 N N . MET A 1 86 ? 10.334 -4.062 -4.207 1.00 85.25 86 MET A N 1
ATOM 676 C CA . MET A 1 86 ? 10.620 -2.641 -4.296 1.00 85.25 86 MET A CA 1
ATOM 677 C C . MET A 1 86 ? 11.021 -2.313 -5.735 1.00 85.25 86 MET A C 1
ATOM 679 O O . MET A 1 86 ? 11.661 -3.136 -6.395 1.00 85.25 86 MET A O 1
ATOM 683 N N . ASP A 1 87 ? 10.623 -1.145 -6.217 1.00 84.00 87 ASP A N 1
ATOM 684 C CA . ASP A 1 87 ? 11.032 -0.596 -7.506 1.00 84.00 87 ASP A CA 1
ATOM 685 C C . ASP A 1 87 ? 11.075 0.934 -7.424 1.00 84.00 87 ASP A C 1
ATOM 687 O O . ASP A 1 87 ? 10.438 1.535 -6.557 1.00 84.00 87 ASP A O 1
ATOM 691 N N . THR A 1 88 ? 11.820 1.566 -8.324 1.00 83.50 88 THR A N 1
ATOM 692 C CA . THR A 1 88 ? 11.851 3.023 -8.456 1.00 83.50 88 THR A CA 1
ATOM 693 C C . THR A 1 88 ? 11.270 3.462 -9.789 1.00 83.50 88 THR A C 1
ATOM 695 O O . THR A 1 88 ? 11.416 2.810 -10.829 1.00 83.50 88 THR A O 1
ATOM 698 N N . ALA A 1 89 ? 10.577 4.591 -9.773 1.00 80.50 89 ALA A N 1
ATOM 699 C CA . ALA A 1 89 ? 9.877 5.111 -10.929 1.00 80.50 89 ALA A CA 1
ATOM 700 C C . ALA A 1 89 ? 10.054 6.623 -11.045 1.00 80.50 89 ALA A C 1
ATOM 702 O O . ALA A 1 89 ? 10.057 7.352 -10.062 1.00 80.50 89 ALA A O 1
ATOM 703 N N . TRP A 1 90 ? 10.145 7.112 -12.280 1.00 77.81 90 TRP A N 1
ATOM 704 C CA . TRP A 1 90 ? 10.199 8.550 -12.556 1.00 77.81 90 TRP A CA 1
ATOM 705 C C . TRP A 1 90 ? 8.899 9.275 -12.183 1.00 77.81 90 TRP A C 1
ATOM 707 O O . TRP A 1 90 ? 8.882 10.495 -12.091 1.00 77.81 90 TRP A O 1
ATOM 717 N N . SER A 1 91 ? 7.798 8.533 -12.031 1.00 68.88 91 SER A N 1
ATOM 718 C CA . SER A 1 91 ? 6.487 9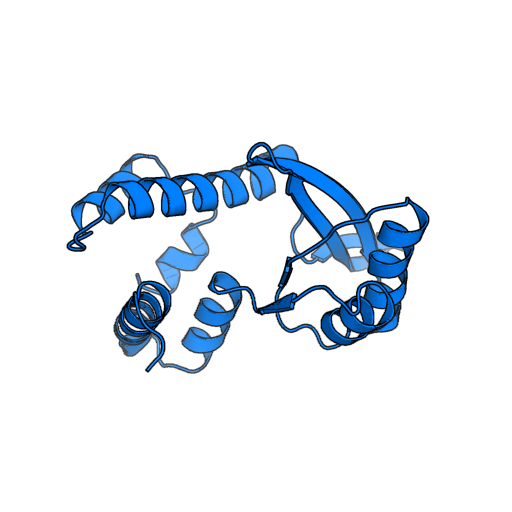.037 -11.615 1.00 68.88 91 SER A CA 1
ATOM 719 C C . SER A 1 91 ? 5.545 7.872 -11.291 1.00 68.88 91 SER A C 1
ATOM 721 O O . SER A 1 91 ? 5.764 6.750 -11.741 1.00 68.88 91 SER A O 1
ATOM 723 N N . GLU A 1 92 ? 4.452 8.135 -10.578 1.00 62.72 92 GLU A N 1
ATOM 724 C CA . GLU A 1 92 ? 3.396 7.153 -10.264 1.00 62.72 92 GLU A CA 1
ATOM 725 C C . GLU A 1 92 ? 2.383 6.967 -11.418 1.00 62.72 92 GLU A C 1
ATOM 727 O O . GLU A 1 92 ? 1.174 6.832 -11.206 1.00 62.72 92 GLU A O 1
ATOM 732 N N . ILE A 1 93 ? 2.865 6.987 -12.664 1.00 69.62 93 ILE A N 1
ATOM 733 C CA . ILE A 1 93 ? 2.039 6.815 -13.869 1.00 69.62 93 ILE A CA 1
ATOM 734 C C . ILE A 1 93 ? 1.711 5.323 -14.077 1.00 69.62 93 ILE A C 1
ATOM 736 O O . ILE A 1 93 ? 2.366 4.434 -13.531 1.00 69.62 93 ILE A O 1
ATOM 740 N N . GLY A 1 94 ? 0.670 5.042 -14.870 1.00 75.00 94 GLY A N 1
ATOM 741 C CA . GLY A 1 94 ? 0.188 3.695 -15.201 1.00 75.00 94 GLY A CA 1
ATOM 742 C C . GLY A 1 94 ? 1.284 2.678 -15.526 1.00 75.00 94 GLY A C 1
ATOM 743 O O . GLY A 1 94 ? 1.264 1.587 -14.964 1.00 75.00 94 GLY A O 1
ATOM 744 N N . ASP A 1 95 ? 2.269 3.046 -16.347 1.00 84.56 95 ASP A N 1
ATOM 745 C CA . ASP A 1 95 ? 3.340 2.134 -16.775 1.00 84.56 95 ASP A CA 1
ATOM 746 C C . ASP A 1 95 ? 4.228 1.664 -15.614 1.00 84.56 95 ASP A C 1
ATOM 748 O O . ASP A 1 95 ? 4.675 0.516 -15.590 1.00 84.56 95 ASP A O 1
ATOM 752 N N . SER A 1 96 ? 4.462 2.526 -14.622 1.00 88.06 96 SER A N 1
ATOM 753 C CA . SER A 1 96 ? 5.275 2.198 -13.449 1.00 88.06 96 SER A CA 1
ATOM 754 C C . SER A 1 96 ? 4.571 1.184 -12.552 1.00 88.06 96 SER A C 1
ATOM 756 O O . SER A 1 96 ? 5.177 0.192 -12.147 1.00 88.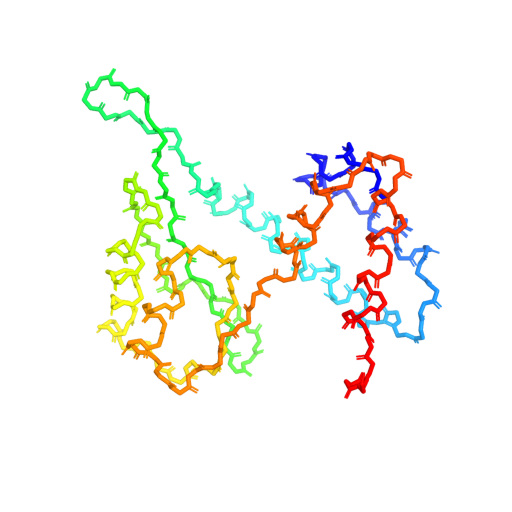06 96 SER A O 1
ATOM 758 N N . TRP A 1 97 ? 3.271 1.370 -12.315 1.00 90.88 97 TRP A N 1
ATOM 759 C CA . TRP A 1 97 ? 2.461 0.408 -11.570 1.00 90.88 97 TRP A CA 1
ATOM 760 C C . TRP A 1 97 ? 2.242 -0.897 -12.340 1.00 90.88 97 TRP A C 1
ATOM 762 O O . TRP A 1 97 ? 2.273 -1.969 -11.737 1.00 90.88 97 TRP A O 1
ATOM 772 N N . ASP A 1 98 ? 2.072 -0.835 -13.662 1.00 93.12 98 ASP A N 1
ATOM 773 C CA . ASP A 1 98 ? 1.953 -2.022 -14.510 1.00 93.12 98 ASP A CA 1
ATOM 774 C C . ASP A 1 98 ? 3.217 -2.884 -14.432 1.00 93.12 98 ASP A C 1
ATOM 776 O O . ASP A 1 98 ? 3.129 -4.080 -14.146 1.00 93.12 98 ASP A O 1
ATOM 780 N N . ARG A 1 99 ? 4.394 -2.262 -14.584 1.00 93.81 99 ARG A N 1
ATOM 781 C CA . ARG A 1 99 ? 5.690 -2.932 -14.428 1.00 93.81 99 ARG A CA 1
ATOM 782 C C . ARG A 1 99 ? 5.851 -3.518 -13.030 1.00 93.81 99 ARG A C 1
ATOM 784 O O . ARG A 1 99 ? 6.227 -4.681 -12.897 1.00 93.81 99 ARG A O 1
ATOM 791 N N . PHE A 1 100 ? 5.557 -2.739 -11.992 1.00 93.00 100 PHE A N 1
ATOM 792 C CA . PHE A 1 100 ? 5.759 -3.164 -10.610 1.00 93.00 100 PHE A CA 1
ATOM 793 C C . PHE A 1 100 ? 4.866 -4.354 -10.230 1.00 93.00 100 PHE A C 1
ATOM 795 O O . PHE A 1 100 ? 5.358 -5.397 -9.790 1.00 93.00 100 PHE A O 1
ATOM 802 N N . ILE A 1 101 ? 3.554 -4.238 -10.455 1.00 95.50 101 ILE A N 1
ATOM 803 C CA . ILE A 1 101 ? 2.581 -5.289 -10.127 1.00 95.50 101 ILE A CA 1
ATOM 804 C C . ILE A 1 101 ? 2.772 -6.518 -11.031 1.00 95.50 101 ILE A C 1
ATOM 806 O O . ILE A 1 101 ? 2.672 -7.655 -10.555 1.00 95.50 101 ILE A O 1
ATOM 810 N N . GLY A 1 102 ? 3.099 -6.309 -12.309 1.00 96.25 102 GLY A N 1
ATOM 811 C CA . GLY A 1 102 ? 3.473 -7.374 -13.239 1.00 96.25 102 GLY A CA 1
ATOM 812 C C . GLY A 1 102 ? 4.701 -8.145 -12.760 1.00 96.25 102 GLY A C 1
ATOM 813 O O . GLY A 1 102 ? 4.657 -9.372 -12.665 1.00 96.25 102 GLY A O 1
ATOM 814 N N . GLY A 1 103 ? 5.746 -7.437 -12.328 1.00 96.50 103 GLY A N 1
ATOM 815 C CA . GLY A 1 103 ? 6.967 -8.027 -11.781 1.00 96.50 103 GLY A CA 1
ATOM 816 C C . GLY A 1 103 ? 6.725 -8.889 -10.538 1.00 96.50 103 GLY A C 1
ATOM 817 O O . GLY A 1 103 ? 7.318 -9.961 -10.406 1.00 96.50 103 GLY A O 1
ATOM 818 N N . LEU A 1 104 ? 5.799 -8.501 -9.648 1.00 96.44 104 LEU A N 1
ATOM 819 C CA . LEU A 1 104 ? 5.391 -9.359 -8.522 1.00 96.44 104 LEU A CA 1
ATOM 820 C C . LEU A 1 104 ? 4.831 -10.704 -9.011 1.00 96.44 104 LEU A C 1
ATOM 822 O O . LEU A 1 104 ? 5.167 -11.761 -8.469 1.00 96.44 104 LEU A O 1
ATOM 826 N N . LYS A 1 105 ? 4.004 -10.676 -10.062 1.00 96.00 105 LYS A N 1
ATOM 827 C CA . LYS A 1 105 ? 3.403 -11.881 -10.647 1.00 96.00 105 LYS A CA 1
ATOM 828 C C . LYS A 1 105 ? 4.436 -12.743 -11.367 1.00 96.00 105 LYS A C 1
ATOM 830 O O . LYS A 1 105 ? 4.405 -13.967 -11.232 1.00 96.00 105 LYS A O 1
ATOM 835 N N . GLU A 1 106 ? 5.363 -12.129 -12.097 1.00 96.75 106 GLU A N 1
ATOM 836 C CA . GLU A 1 106 ? 6.479 -12.818 -12.761 1.00 96.75 106 GLU A CA 1
ATOM 837 C C . GLU A 1 106 ? 7.373 -13.546 -11.753 1.00 96.75 106 GLU A C 1
ATOM 839 O O . GLU A 1 106 ? 7.741 -14.705 -11.965 1.00 96.75 106 GLU A O 1
ATOM 844 N N . ARG A 1 107 ? 7.607 -12.929 -10.586 1.00 94.88 107 ARG A N 1
ATOM 845 C CA . ARG A 1 107 ? 8.264 -13.556 -9.425 1.00 94.88 107 ARG A CA 1
ATOM 846 C C . ARG A 1 107 ? 7.393 -14.578 -8.687 1.00 94.88 107 ARG A C 1
ATOM 848 O O . ARG A 1 107 ? 7.793 -15.095 -7.649 1.00 94.88 107 ARG A O 1
ATOM 855 N N . ARG A 1 108 ? 6.243 -14.941 -9.260 1.00 96.12 108 ARG A N 1
ATOM 856 C CA . ARG A 1 108 ? 5.323 -15.992 -8.803 1.00 96.12 108 ARG A CA 1
ATOM 857 C C . ARG A 1 108 ? 4.595 -15.681 -7.497 1.00 96.12 108 ARG A C 1
ATOM 859 O O . ARG A 1 108 ? 4.142 -16.622 -6.844 1.00 96.12 108 ARG A O 1
ATOM 866 N N . LEU A 1 109 ? 4.399 -14.406 -7.157 1.00 95.75 109 LEU A N 1
ATOM 867 C CA . LEU A 1 109 ? 3.434 -14.042 -6.121 1.00 95.75 109 LEU A CA 1
ATOM 868 C C . LEU A 1 109 ? 2.032 -14.511 -6.550 1.00 95.75 109 LEU A C 1
ATOM 870 O O . LEU A 1 109 ? 1.572 -14.241 -7.662 1.00 95.75 109 LEU A O 1
ATOM 874 N N . LYS A 1 110 ? 1.364 -15.272 -5.683 1.00 93.06 110 LYS A N 1
ATOM 875 C CA . LYS A 1 110 ? 0.068 -15.916 -5.944 1.00 93.06 110 LYS A CA 1
ATOM 876 C C . LYS A 1 110 ? -0.798 -15.867 -4.691 1.00 93.06 110 LYS A C 1
ATOM 878 O O . LYS A 1 110 ? -0.293 -15.668 -3.595 1.00 93.06 110 LYS A O 1
ATOM 883 N N . GLY A 1 111 ? -2.103 -16.080 -4.863 1.00 91.69 111 GLY A N 1
ATOM 884 C CA . GLY A 1 111 ? -3.042 -16.168 -3.740 1.00 91.69 111 GLY A CA 1
ATOM 885 C C . GLY A 1 111 ? -3.343 -14.831 -3.058 1.00 91.69 111 GLY A C 1
ATOM 886 O O . GLY A 1 111 ? -3.905 -14.827 -1.967 1.00 91.69 111 GLY A O 1
ATOM 887 N N . VAL A 1 112 ? -2.993 -13.702 -3.684 1.00 95.38 112 VAL A N 1
ATOM 888 C CA . VAL A 1 112 ? -3.323 -12.378 -3.151 1.00 95.38 112 VAL A CA 1
ATOM 889 C C . VAL A 1 112 ? -4.840 -12.197 -3.172 1.00 95.38 112 VAL A C 1
ATOM 891 O O . VAL A 1 112 ? -5.461 -12.278 -4.231 1.00 95.38 112 VAL A O 1
ATOM 894 N N . ARG A 1 113 ? -5.432 -11.986 -1.993 1.00 92.75 113 ARG A N 1
ATOM 895 C CA . ARG A 1 113 ? -6.886 -11.813 -1.818 1.00 92.75 113 ARG A CA 1
ATOM 896 C C . ARG A 1 113 ? -7.302 -10.346 -1.755 1.00 92.75 113 ARG A C 1
ATOM 898 O O . ARG A 1 113 ? -8.399 -10.010 -2.190 1.00 92.75 113 ARG A O 1
ATOM 905 N N . LEU A 1 114 ? -6.426 -9.496 -1.229 1.00 93.25 114 LEU A N 1
ATOM 906 C CA . LEU A 1 114 ? -6.674 -8.082 -0.989 1.00 93.25 114 LEU A CA 1
ATOM 907 C C . LEU A 1 114 ? -5.418 -7.279 -1.321 1.00 93.25 114 LEU A C 1
ATOM 909 O O . LEU A 1 114 ? -4.327 -7.626 -0.872 1.00 93.25 114 LEU A O 1
ATOM 913 N N . PHE A 1 115 ? -5.596 -6.196 -2.066 1.00 94.56 115 PHE A N 1
ATOM 914 C CA . PHE A 1 115 ? -4.630 -5.113 -2.180 1.00 94.56 115 PHE A CA 1
ATOM 915 C C . PHE A 1 115 ? -5.165 -3.883 -1.453 1.00 94.56 115 PHE A C 1
ATOM 917 O O . PHE A 1 115 ? -6.326 -3.511 -1.637 1.00 94.56 115 PHE A O 1
ATOM 924 N N . THR A 1 116 ? -4.300 -3.229 -0.681 1.00 90.88 116 THR A N 1
ATOM 925 C CA . THR A 1 116 ? -4.579 -1.927 -0.071 1.00 90.88 116 THR A CA 1
ATOM 926 C C . THR A 1 116 ? -3.555 -0.908 -0.548 1.00 90.88 116 THR A C 1
ATOM 928 O O . THR A 1 116 ? -2.358 -1.121 -0.365 1.00 90.88 116 THR A O 1
ATOM 931 N N . SER A 1 117 ? -3.998 0.195 -1.141 1.00 87.81 117 SER A N 1
ATOM 932 C CA . SER A 1 117 ? -3.115 1.269 -1.622 1.00 87.81 117 SER A CA 1
ATOM 933 C C . SER A 1 117 ? -3.830 2.614 -1.601 1.00 87.81 117 SER A C 1
ATOM 935 O O . SER A 1 117 ? -5.054 2.644 -1.482 1.00 87.81 117 SER A O 1
ATOM 937 N N . ASP A 1 118 ? -3.117 3.729 -1.764 1.00 84.06 118 ASP A N 1
ATOM 938 C CA . ASP A 1 118 ? -3.799 4.969 -2.157 1.00 84.06 118 ASP A CA 1
ATOM 939 C C . ASP A 1 118 ? -4.337 4.866 -3.603 1.00 84.06 118 ASP A C 1
ATOM 941 O O . ASP A 1 118 ? -4.059 3.908 -4.335 1.00 84.06 118 ASP A O 1
ATOM 945 N N . ASP A 1 119 ? -5.156 5.835 -3.990 1.00 84.19 119 ASP A N 1
ATOM 946 C CA . ASP A 1 119 ? -5.898 5.924 -5.246 1.00 84.19 119 ASP A CA 1
ATOM 947 C C . ASP A 1 119 ? -5.069 6.586 -6.358 1.00 84.19 119 ASP A C 1
ATOM 949 O O . ASP A 1 119 ? -5.501 7.533 -7.016 1.00 84.19 119 ASP A O 1
ATOM 953 N N . HIS A 1 120 ? -3.839 6.101 -6.557 1.00 83.19 120 HIS A N 1
ATOM 954 C CA . HIS A 1 120 ? -3.026 6.546 -7.687 1.00 83.19 120 HIS A CA 1
ATOM 955 C C . HIS A 1 120 ? -3.617 5.991 -8.994 1.00 83.19 120 HIS A C 1
ATOM 957 O O . HIS A 1 120 ? -3.898 4.789 -9.070 1.00 83.19 120 HIS A O 1
ATOM 963 N N . PRO A 1 121 ? -3.744 6.802 -10.063 1.00 78.94 121 PRO A N 1
ATOM 964 C CA . PRO A 1 121 ? -4.448 6.410 -11.289 1.00 78.94 121 PRO A CA 1
ATOM 965 C C . PRO A 1 121 ? -3.979 5.094 -11.935 1.00 78.94 121 PRO A C 1
ATOM 967 O O . PRO A 1 121 ? -4.754 4.434 -12.626 1.00 78.94 121 PRO A O 1
ATOM 970 N N . GLY A 1 122 ? -2.716 4.703 -11.733 1.00 84.94 122 GLY A N 1
ATOM 971 C CA . GLY A 1 122 ? -2.115 3.524 -12.358 1.00 84.94 122 GLY A CA 1
ATOM 972 C C . GLY A 1 122 ? -2.275 2.204 -11.603 1.00 84.94 122 GLY A C 1
ATOM 973 O O . GLY A 1 122 ? -2.226 1.141 -12.226 1.00 84.94 122 GLY A O 1
ATOM 974 N N . ILE A 1 123 ? -2.484 2.232 -10.284 1.00 88.88 123 ILE A N 1
ATOM 975 C CA . ILE A 1 123 ? -2.356 1.011 -9.478 1.00 88.88 123 ILE A CA 1
ATOM 976 C C . ILE A 1 123 ? -3.567 0.086 -9.605 1.00 88.88 123 ILE A C 1
ATOM 978 O O . ILE A 1 123 ? -3.411 -1.122 -9.780 1.00 88.88 123 ILE A O 1
ATOM 982 N N . HIS A 1 124 ? -4.782 0.638 -9.593 1.00 90.44 124 HIS A N 1
ATOM 983 C CA . HIS A 1 124 ? -6.006 -0.161 -9.694 1.00 90.44 124 HIS A CA 1
ATOM 984 C C . HIS A 1 124 ? -6.141 -0.885 -11.045 1.00 90.44 124 HIS A C 1
ATOM 986 O O . HIS A 1 124 ? -6.428 -2.088 -11.047 1.00 90.44 124 HIS A O 1
ATOM 992 N N . PRO A 1 125 ? -5.879 -0.239 -12.203 1.00 92.69 125 PRO A N 1
ATOM 993 C CA . PRO A 1 125 ? -5.812 -0.945 -13.483 1.00 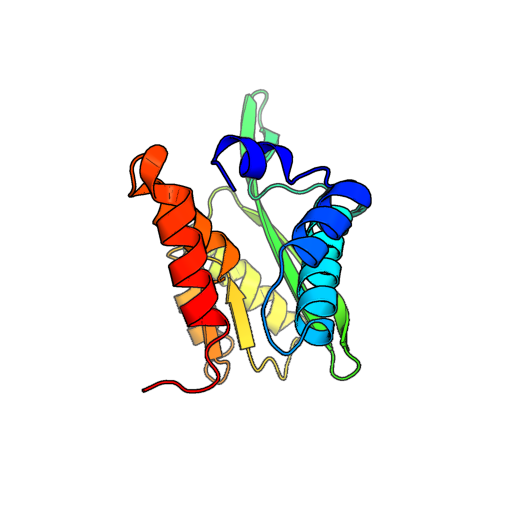92.69 125 PRO A CA 1
ATOM 994 C C . PRO A 1 125 ? -4.763 -2.064 -13.501 1.00 92.69 125 PRO A C 1
ATOM 996 O O . PRO A 1 125 ? -5.060 -3.164 -13.971 1.00 92.69 125 PRO A O 1
ATOM 999 N N . ALA A 1 126 ? -3.568 -1.823 -12.949 1.00 94.50 126 ALA A N 1
ATOM 1000 C CA . ALA A 1 126 ? -2.502 -2.823 -12.889 1.00 94.50 126 ALA A CA 1
ATOM 1001 C C . ALA A 1 126 ? -2.901 -4.034 -12.024 1.00 94.50 126 ALA A C 1
ATOM 1003 O O . ALA A 1 126 ? -2.750 -5.182 -12.451 1.00 94.50 126 ALA A O 1
ATOM 1004 N N . ILE A 1 127 ? -3.494 -3.801 -10.848 1.00 95.19 127 ILE A N 1
ATOM 1005 C CA . ILE A 1 127 ? -4.018 -4.869 -9.982 1.00 95.19 127 ILE A CA 1
ATOM 1006 C C . ILE A 1 127 ? -5.068 -5.692 -10.730 1.00 95.19 127 ILE A C 1
ATOM 1008 O O . ILE A 1 127 ? -4.946 -6.914 -10.786 1.00 95.19 127 ILE A O 1
ATOM 1012 N N . LYS A 1 128 ? -6.050 -5.052 -11.375 1.00 94.75 128 LYS A N 1
ATOM 1013 C CA . LYS A 1 128 ? -7.082 -5.757 -12.156 1.00 94.75 128 LYS A CA 1
ATOM 1014 C C . LYS A 1 128 ? -6.500 -6.590 -13.297 1.00 94.75 128 LYS A C 1
ATOM 1016 O O . LYS A 1 128 ? -6.985 -7.689 -13.555 1.00 94.75 128 LYS A O 1
ATOM 1021 N N . LYS A 1 129 ? -5.463 -6.089 -13.974 1.00 96.12 129 LYS A N 1
ATOM 1022 C CA . LYS A 1 129 ? -4.789 -6.787 -15.078 1.00 96.12 129 LYS A CA 1
ATOM 1023 C C . LYS A 1 129 ? -4.069 -8.051 -14.602 1.00 96.12 129 LYS A C 1
ATOM 1025 O O . LYS A 1 129 ? -4.193 -9.108 -15.221 1.00 96.12 129 LYS A O 1
ATOM 1030 N N . TYR A 1 130 ? -3.306 -7.964 -13.513 1.00 96.88 130 TYR A N 1
ATOM 1031 C CA . TYR A 1 130 ? -2.434 -9.058 -13.074 1.00 96.88 130 TYR A CA 1
ATOM 1032 C C . TYR A 1 130 ? -3.083 -9.988 -12.036 1.00 96.88 130 TYR A C 1
ATOM 1034 O O . TYR A 1 130 ? -2.812 -11.194 -12.063 1.00 96.88 130 TYR A O 1
ATOM 1042 N N . TYR A 1 131 ? -3.981 -9.469 -11.198 1.00 96.69 131 TYR A N 1
ATOM 1043 C CA . TYR A 1 131 ? -4.680 -10.165 -10.112 1.00 96.69 131 TYR A CA 1
ATOM 1044 C C . TYR A 1 131 ? -6.202 -9.911 -10.162 1.00 96.69 131 TYR A C 1
ATOM 1046 O O . TYR A 1 131 ? -6.771 -9.365 -9.219 1.00 96.69 131 TYR A O 1
ATOM 1054 N N . PRO A 1 132 ? -6.905 -10.338 -11.228 1.00 94.50 132 PRO A N 1
ATOM 1055 C CA . PRO A 1 132 ? -8.323 -10.014 -11.438 1.00 94.50 132 PRO A CA 1
ATOM 1056 C C . PRO A 1 132 ? -9.277 -10.543 -10.353 1.00 94.50 132 PRO A C 1
ATOM 1058 O O . PRO A 1 132 ? -10.393 -10.051 -10.235 1.00 94.50 132 PRO 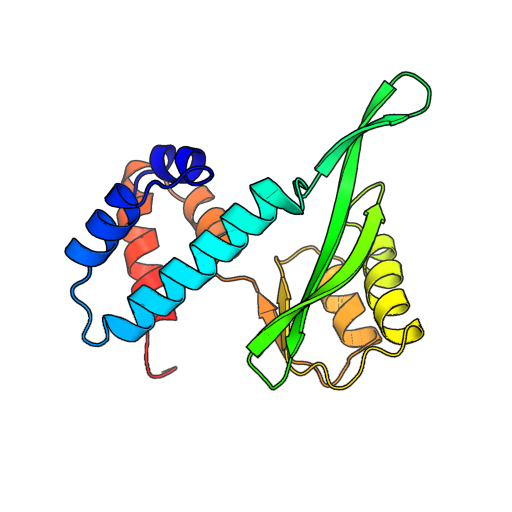A O 1
ATOM 1061 N N . GLY A 1 133 ? -8.864 -11.553 -9.581 1.00 92.25 133 GLY A N 1
ATOM 1062 C CA . GLY A 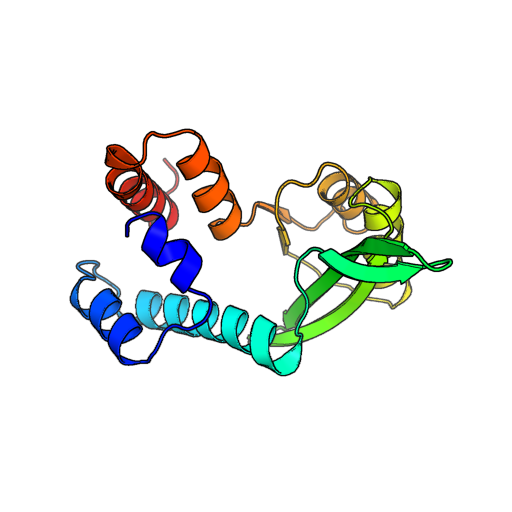1 133 ? -9.647 -12.104 -8.469 1.00 92.25 133 GLY A CA 1
ATOM 1063 C C . GLY A 1 133 ? -9.371 -11.452 -7.112 1.00 92.25 133 GLY A C 1
ATOM 1064 O O . GLY A 1 133 ? -10.016 -11.820 -6.134 1.00 92.25 133 GLY A O 1
ATOM 1065 N N . ALA A 1 134 ? -8.407 -10.532 -7.028 1.00 95.69 134 ALA A N 1
ATOM 1066 C CA . ALA A 1 134 ? -8.107 -9.829 -5.791 1.00 95.69 134 ALA A CA 1
ATOM 1067 C C . ALA A 1 134 ? -9.042 -8.627 -5.624 1.00 95.69 134 ALA A C 1
ATOM 1069 O O . ALA A 1 134 ? -9.306 -7.884 -6.571 1.00 95.69 134 ALA A O 1
ATOM 1070 N N . VAL A 1 135 ? -9.514 -8.414 -4.398 1.00 94.81 135 VAL A N 1
ATOM 1071 C CA . VAL A 1 135 ? -10.231 -7.192 -4.034 1.00 94.81 135 VAL A CA 1
ATOM 1072 C C . VAL A 1 135 ? -9.217 -6.059 -3.908 1.00 94.81 135 VAL A C 1
ATOM 1074 O O . VAL A 1 135 ? -8.111 -6.259 -3.407 1.00 94.81 135 VAL A O 1
ATOM 1077 N N . TRP A 1 136 ? -9.596 -4.863 -4.344 1.00 94.31 136 TRP A N 1
ATOM 1078 C CA . TRP A 1 136 ? -8.846 -3.647 -4.052 1.00 94.31 136 TRP A CA 1
ATOM 1079 C C . TRP A 1 136 ? -9.634 -2.775 -3.083 1.00 94.31 136 TRP A C 1
ATOM 1081 O O . TRP A 1 136 ? -10.829 -2.544 -3.279 1.00 94.31 136 TRP A O 1
ATOM 1091 N N . GLN A 1 137 ? -8.946 -2.286 -2.057 1.00 91.00 137 GLN A N 1
ATOM 1092 C CA . GLN A 1 137 ? -9.461 -1.334 -1.089 1.00 91.00 137 GLN A CA 1
ATOM 1093 C C . GLN A 1 137 ? -8.528 -0.124 -1.043 1.00 91.00 137 GLN A C 1
ATOM 1095 O O . GLN A 1 137 ? -7.313 -0.262 -0.899 1.00 91.00 137 GLN A O 1
ATOM 1100 N N . ARG A 1 138 ? -9.098 1.080 -1.092 1.00 87.62 138 ARG A N 1
ATOM 1101 C CA . ARG A 1 138 ? -8.321 2.291 -0.839 1.00 87.62 138 ARG A CA 1
ATOM 1102 C C . ARG A 1 138 ? -7.842 2.324 0.616 1.00 87.62 138 ARG A C 1
ATOM 1104 O O . ARG A 1 138 ? -8.613 2.060 1.538 1.00 87.62 138 ARG A O 1
ATOM 1111 N N . CYS A 1 139 ? -6.578 2.677 0.821 1.00 85.19 139 CYS A N 1
ATOM 1112 C CA . CYS A 1 139 ? -5.981 2.839 2.138 1.00 85.19 139 CYS A CA 1
ATOM 1113 C C . CYS A 1 139 ? -6.767 3.881 2.943 1.00 85.19 139 CYS A C 1
ATOM 1115 O O . CYS A 1 139 ? -6.869 5.040 2.538 1.00 85.19 139 CYS A O 1
ATOM 1117 N N . GLN A 1 140 ? -7.309 3.460 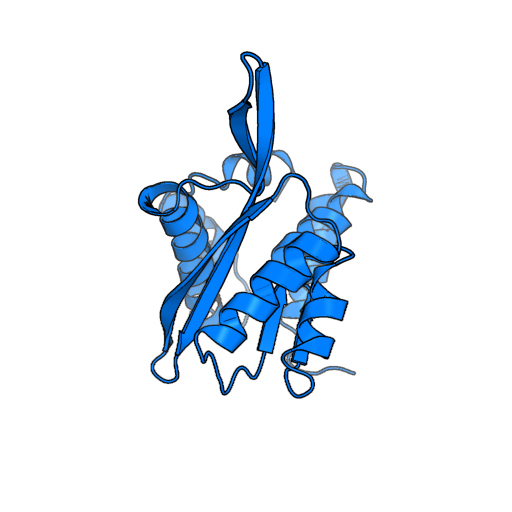4.088 1.00 83.88 140 GLN A N 1
ATOM 1118 C CA . GLN A 1 140 ? -8.108 4.328 4.949 1.00 83.88 140 GLN A CA 1
ATOM 1119 C C . GLN A 1 140 ? -7.275 5.501 5.463 1.00 83.88 140 GLN A C 1
ATOM 1121 O O . GLN A 1 140 ? -7.741 6.623 5.365 1.00 83.88 140 GLN A O 1
ATOM 1126 N N . SER A 1 141 ? -6.028 5.280 5.895 1.00 78.25 141 SER A N 1
ATOM 1127 C CA . SER A 1 141 ? -5.155 6.351 6.399 1.00 78.25 141 SER A CA 1
ATOM 1128 C C . SER A 1 141 ? -4.924 7.460 5.366 1.00 78.25 141 SER A C 1
ATOM 1130 O O . SER A 1 141 ? -5.143 8.629 5.674 1.00 78.25 141 SER A O 1
ATOM 1132 N N . HIS A 1 142 ? -4.556 7.106 4.127 1.00 79.31 142 HIS A N 1
ATOM 1133 C CA . HIS A 1 142 ? -4.393 8.090 3.049 1.00 79.31 142 HIS A CA 1
ATOM 1134 C C . HIS A 1 142 ? -5.720 8.769 2.700 1.00 79.31 142 HIS A C 1
ATOM 1136 O O . HIS A 1 142 ? -5.770 9.983 2.521 1.00 79.31 142 HIS A O 1
ATOM 1142 N N . PHE A 1 143 ? -6.824 8.015 2.672 1.00 83.44 143 PHE A N 1
ATOM 1143 C CA . PHE A 1 143 ? -8.147 8.597 2.473 1.00 83.44 143 PHE A CA 1
ATOM 1144 C C . PHE A 1 143 ? -8.501 9.614 3.569 1.00 83.44 143 PHE A C 1
ATOM 1146 O O . PHE A 1 143 ? -9.024 10.676 3.244 1.00 83.44 143 PHE A O 1
ATOM 1153 N N . SER A 1 144 ? -8.191 9.336 4.841 1.00 83.31 144 SER A N 1
ATOM 1154 C CA . SER A 1 144 ? -8.404 10.266 5.955 1.00 83.31 144 SER A CA 1
ATOM 1155 C C . SER A 1 144 ? -7.694 11.585 5.709 1.00 83.31 144 SER A C 1
ATOM 1157 O O . SER A 1 144 ? -8.315 12.637 5.825 1.00 83.31 144 SER A O 1
ATOM 1159 N N . VAL A 1 145 ? -6.408 11.525 5.352 1.00 78.81 145 VAL A N 1
ATOM 1160 C CA . VAL A 1 145 ? -5.580 12.708 5.084 1.00 78.81 145 VAL A CA 1
ATOM 1161 C C . VAL A 1 145 ? -6.161 13.502 3.917 1.00 78.81 145 VAL A C 1
ATOM 1163 O O . VAL A 1 145 ? -6.488 14.678 4.082 1.00 78.81 145 VAL A O 1
ATOM 1166 N N . ASN A 1 146 ? -6.420 12.831 2.792 1.00 83.31 146 ASN A N 1
ATOM 1167 C CA . ASN A 1 146 ? -6.980 13.459 1.596 1.00 83.31 146 ASN A CA 1
ATOM 1168 C C . ASN A 1 146 ? -8.349 14.097 1.874 1.00 83.31 146 ASN A C 1
ATOM 1170 O O . ASN A 1 146 ? -8.652 15.178 1.373 1.00 83.31 146 ASN A O 1
ATOM 1174 N N . ALA A 1 147 ? -9.183 13.453 2.695 1.00 86.19 147 ALA A N 1
ATOM 1175 C CA . ALA A 1 147 ? -10.465 14.004 3.106 1.00 86.19 147 ALA A CA 1
ATOM 1176 C C . ALA A 1 147 ? -10.279 15.262 3.963 1.00 86.19 147 ALA A C 1
ATOM 1178 O O . ALA A 1 147 ? -10.965 16.255 3.730 1.00 86.19 147 ALA A O 1
ATOM 1179 N N . MET A 1 148 ? -9.352 15.259 4.926 1.00 86.06 148 MET A N 1
ATOM 1180 C CA . MET A 1 148 ? -9.115 16.419 5.790 1.00 86.06 148 MET A CA 1
ATOM 1181 C C . MET A 1 148 ? -8.611 17.652 5.032 1.00 86.06 148 MET A C 1
ATOM 1183 O O . MET A 1 148 ? -8.915 18.779 5.442 1.00 86.06 148 MET A O 1
ATOM 1187 N N . ASP A 1 149 ? -7.863 17.467 3.944 1.00 86.12 149 ASP A N 1
ATOM 1188 C CA . ASP A 1 149 ? -7.368 18.572 3.117 1.00 86.12 149 ASP A CA 1
ATOM 1189 C C . ASP A 1 149 ? -8.493 19.392 2.479 1.00 86.12 149 ASP A C 1
ATOM 1191 O O . ASP A 1 149 ? -8.330 20.592 2.249 1.00 86.12 149 ASP A O 1
ATOM 1195 N N . LEU A 1 150 ? -9.673 18.792 2.306 1.00 91.38 150 LEU A N 1
ATOM 1196 C CA . LEU A 1 150 ? -10.868 19.463 1.795 1.00 91.38 150 LEU A CA 1
ATOM 1197 C C . LEU A 1 150 ? -11.569 20.345 2.840 1.00 91.38 150 LEU A C 1
ATOM 1199 O O . LEU A 1 150 ? -12.458 21.123 2.487 1.00 91.38 150 LEU A O 1
ATOM 1203 N N . PHE A 1 151 ? -11.192 20.253 4.121 1.00 89.00 151 PHE A N 1
ATOM 1204 C CA . PHE A 1 151 ? -11.845 20.984 5.209 1.00 89.00 151 PHE A CA 1
ATOM 1205 C C . PHE A 1 151 ? -10.935 22.040 5.858 1.00 89.00 151 PHE A C 1
ATOM 1207 O O . PHE A 1 151 ? -9.720 21.841 5.997 1.00 89.00 151 PHE A O 1
ATOM 1214 N N . PRO A 1 152 ? -11.510 23.161 6.348 1.00 92.19 152 PRO A N 1
ATOM 1215 C CA . PRO A 1 152 ? -10.791 24.115 7.187 1.00 92.19 152 PRO A CA 1
ATOM 1216 C C . PRO A 1 152 ? -10.237 23.448 8.448 1.00 92.19 152 PRO A C 1
ATOM 1218 O O . PRO A 1 152 ? -10.904 22.602 9.043 1.00 92.19 152 PRO A O 1
ATOM 1221 N N . LYS A 1 153 ? -9.060 23.893 8.915 1.00 87.06 153 LYS A N 1
ATOM 1222 C CA . LYS A 1 153 ? -8.369 23.324 10.091 1.00 87.06 153 LYS A CA 1
ATOM 1223 C C . LYS A 1 153 ? -9.262 23.178 11.328 1.00 87.06 153 LYS A C 1
ATOM 1225 O O . LYS A 1 153 ? -9.137 22.189 12.035 1.00 87.06 153 LYS A O 1
ATOM 1230 N N . SER A 1 154 ? -10.182 24.118 11.550 1.00 91.81 154 SER A N 1
ATOM 1231 C CA . SER A 1 154 ? -11.115 24.113 12.685 1.00 91.81 154 SER A CA 1
ATOM 1232 C C . SER A 1 154 ? -12.106 22.946 12.697 1.00 91.81 154 SER A C 1
ATOM 1234 O O . SER A 1 154 ? -12.676 22.667 13.744 1.00 91.81 154 SER A O 1
ATOM 1236 N N . ARG A 1 155 ? -12.331 22.274 11.560 1.00 89.56 155 ARG A N 1
ATOM 1237 C CA . ARG A 1 155 ? -13.288 21.161 11.434 1.00 89.56 155 ARG A CA 1
ATOM 1238 C C . ARG A 1 155 ? -12.632 19.796 11.256 1.00 89.56 155 ARG A C 1
ATOM 1240 O O . ARG A 1 155 ? -13.328 18.790 11.288 1.00 89.56 155 ARG A O 1
ATOM 1247 N N . ARG A 1 156 ? -11.312 19.738 11.065 1.00 86.25 156 ARG A N 1
ATOM 1248 C CA . ARG A 1 156 ? -10.610 18.483 10.745 1.00 86.25 156 ARG A CA 1
ATOM 1249 C C . ARG A 1 156 ? -10.751 17.443 11.856 1.00 86.25 156 ARG A C 1
ATOM 1251 O O . ARG A 1 156 ? -10.987 16.280 11.564 1.00 86.25 156 ARG A O 1
ATOM 1258 N N . ASP A 1 157 ? -10.724 17.876 13.115 1.00 83.31 157 ASP A N 1
ATOM 1259 C CA . ASP A 1 157 ? -10.940 16.989 14.263 1.00 83.31 157 ASP A CA 1
ATOM 1260 C C . ASP A 1 157 ? -12.314 16.313 14.234 1.00 83.31 157 ASP A C 1
ATOM 1262 O O . ASP A 1 157 ? -12.410 15.102 14.416 1.00 83.31 157 ASP A O 1
ATOM 1266 N N . GLU A 1 158 ? -13.368 17.085 13.965 1.00 88.06 158 GLU A N 1
ATOM 1267 C CA . GLU A 1 158 ? -14.739 16.575 13.870 1.00 88.06 158 GLU A CA 1
ATOM 1268 C C . GLU A 1 158 ? -14.877 15.573 12.717 1.00 88.06 158 GLU A C 1
ATOM 1270 O O . GLU A 1 158 ? -15.429 14.488 12.895 1.00 88.06 158 GLU A O 1
ATOM 1275 N N . VAL A 1 159 ? -14.352 15.916 11.536 1.00 88.19 159 VAL A N 1
ATOM 1276 C CA . VAL A 1 159 ? -14.433 15.050 10.350 1.00 88.19 159 VAL A CA 1
ATOM 1277 C C . VAL A 1 159 ? -13.646 13.759 10.569 1.00 88.19 159 VAL A C 1
ATOM 1279 O O . VAL A 1 159 ? -14.129 12.687 10.211 1.00 88.19 159 VAL A O 1
ATOM 1282 N N . TYR A 1 160 ? -12.468 13.833 11.193 1.00 83.12 160 TYR A N 1
ATOM 1283 C CA . TYR A 1 160 ? -11.659 12.656 11.496 1.00 83.12 160 TYR A CA 1
ATOM 1284 C C . TYR A 1 160 ? -12.396 11.680 12.417 1.00 83.12 160 TYR A C 1
ATOM 1286 O O . TYR A 1 160 ? -12.418 10.483 12.138 1.00 83.12 160 TYR A O 1
ATOM 1294 N N . GLN A 1 161 ? -13.046 12.182 13.474 1.00 84.06 161 GLN A N 1
ATOM 1295 C CA . GLN A 1 161 ? -13.815 11.322 14.378 1.00 84.06 161 GLN A CA 1
ATOM 1296 C C . GLN A 1 161 ? -14.994 10.655 13.674 1.00 84.06 161 GLN A C 1
ATOM 1298 O O . GLN A 1 161 ? -15.182 9.451 13.815 1.00 84.06 161 GLN A O 1
ATOM 1303 N N . ARG A 1 162 ? -15.727 11.389 12.831 1.00 89.00 162 ARG A N 1
ATOM 1304 C CA . ARG A 1 162 ? -16.822 10.796 12.049 1.00 89.00 162 ARG A CA 1
ATOM 1305 C C . ARG A 1 162 ? -16.343 9.723 11.082 1.00 89.00 162 ARG A C 1
ATOM 1307 O O . ARG A 1 162 ? -17.000 8.702 10.924 1.00 89.00 162 ARG A O 1
ATOM 1314 N N . LEU A 1 163 ? -15.206 9.934 10.422 1.00 86.50 163 LEU A N 1
ATOM 1315 C CA . LEU A 1 163 ? -14.657 8.899 9.554 1.00 86.50 163 LEU A CA 1
ATOM 1316 C C . LEU A 1 163 ? -14.224 7.662 10.354 1.00 86.50 163 LEU A C 1
ATOM 1318 O O . LEU A 1 163 ? -14.456 6.543 9.903 1.00 86.50 163 LEU A O 1
ATOM 1322 N N . LYS A 1 164 ? -13.669 7.854 11.558 1.00 82.44 164 LYS A N 1
ATOM 1323 C CA . LYS A 1 164 ? -13.342 6.755 12.473 1.00 82.44 164 LYS A CA 1
ATOM 1324 C C . LYS A 1 164 ? -14.574 5.942 12.859 1.00 82.44 164 LYS A C 1
ATOM 1326 O O . LYS A 1 164 ? -14.536 4.722 12.753 1.00 82.44 164 LYS A O 1
ATOM 1331 N N . GLU A 1 165 ? -15.674 6.604 13.208 1.00 86.31 165 GLU A N 1
ATOM 1332 C CA . GLU A 1 165 ? -16.956 5.939 13.474 1.00 86.31 165 GLU A CA 1
ATOM 1333 C C . GLU A 1 165 ? -17.424 5.089 12.282 1.00 86.31 165 GLU A C 1
ATOM 1335 O O . GLU A 1 165 ? -17.908 3.974 12.468 1.00 86.31 165 GLU A O 1
ATOM 1340 N N . VAL A 1 166 ? -17.234 5.581 11.052 1.00 87.25 166 VAL A N 1
ATOM 1341 C CA . VAL A 1 166 ? -17.572 4.835 9.830 1.00 87.25 166 VAL A CA 1
ATOM 1342 C C . VAL A 1 166 ? -16.680 3.603 9.651 1.00 87.25 166 VAL A C 1
ATOM 1344 O O . VAL A 1 166 ? -17.195 2.535 9.323 1.00 87.25 166 VAL A O 1
ATOM 1347 N N . TRP A 1 167 ? -15.363 3.712 9.861 1.00 83.38 167 TRP A N 1
ATOM 1348 C CA . TRP A 1 167 ? -14.449 2.567 9.716 1.00 83.38 167 TRP A CA 1
ATOM 1349 C C . TRP A 1 167 ? -14.629 1.510 10.804 1.00 83.38 167 TRP A C 1
ATOM 1351 O O . TRP A 1 167 ? -14.479 0.324 10.515 1.00 83.38 167 TRP A O 1
ATOM 1361 N N . ASP A 1 168 ? -14.970 1.929 12.022 1.00 82.25 168 ASP A N 1
ATOM 1362 C CA . ASP A 1 168 ? -15.171 1.041 13.171 1.00 82.25 168 ASP A CA 1
ATOM 1363 C C . ASP A 1 168 ? -16.601 0.454 13.211 1.00 82.25 168 ASP A C 1
ATOM 1365 O O . ASP A 1 168 ? -16.940 -0.344 14.093 1.00 82.25 168 ASP A O 1
ATOM 1369 N N . CYS A 1 169 ? -17.464 0.821 12.255 1.00 84.62 169 CYS A N 1
ATOM 1370 C CA . CYS A 1 169 ? -18.835 0.337 12.204 1.00 84.62 169 CYS A CA 1
ATOM 1371 C C . CYS A 1 169 ? -18.897 -1.180 11.947 1.00 84.62 169 CYS A C 1
ATOM 1373 O O . CYS A 1 169 ? -18.327 -1.707 10.992 1.00 84.62 169 CYS A O 1
ATOM 1375 N N . LYS A 1 170 ? -19.670 -1.895 12.775 1.00 79.44 170 LYS A N 1
ATOM 1376 C CA . LYS A 1 170 ? -19.837 -3.359 12.692 1.00 79.44 170 LYS A CA 1
ATOM 1377 C C . LYS A 1 170 ? -20.722 -3.813 11.524 1.00 79.44 170 LYS A C 1
ATOM 1379 O O . LYS A 1 170 ? -20.742 -5.001 11.205 1.00 79.44 170 LYS A O 1
ATOM 1384 N N . LYS A 1 171 ? -21.502 -2.906 10.928 1.00 82.31 171 LYS A N 1
ATOM 1385 C CA . LYS A 1 171 ? -22.447 -3.201 9.844 1.00 82.31 171 LYS A CA 1
ATOM 1386 C C . LYS A 1 171 ? -22.383 -2.133 8.763 1.00 82.31 171 LYS A C 1
ATOM 1388 O O . LYS A 1 171 ? -22.254 -0.951 9.054 1.00 82.31 171 LYS A O 1
ATOM 1393 N N . TYR A 1 172 ? -22.508 -2.576 7.521 1.00 66.19 172 TYR A N 1
ATOM 1394 C CA . TYR A 1 172 ? -22.649 -1.707 6.364 1.00 66.19 172 TYR A CA 1
ATOM 1395 C C . TYR A 1 172 ? -24.144 -1.661 6.016 1.00 66.19 172 TYR A C 1
ATOM 1397 O O . TYR A 1 172 ? -24.645 -2.596 5.392 1.00 66.19 172 TYR A O 1
ATOM 1405 N N . GLU A 1 173 ? -24.865 -0.654 6.517 1.00 54.59 173 GLU A N 1
ATOM 1406 C CA . GLU A 1 173 ? -26.269 -0.360 6.165 1.00 54.59 173 GLU A CA 1
ATOM 1407 C C . GLU A 1 173 ? -26.349 0.951 5.378 1.00 54.59 173 GLU A C 1
ATOM 1409 O O . GLU A 1 173 ? -25.652 1.916 5.770 1.00 54.59 173 GLU A O 1
#

Secondary structure (DSSP, 8-state):
--HHHHHTGGG--HHHHHHHHHT--SS-HHHHHHHHHHHHHHHHHIIIII---SEEEEEETTEEEEEEEEEEEEE-TTS-EEEEEEEEESSS-HHHHHHHHHHHHHTT-----EEEE---TTHHHHHHHH-TTSEEEE-HHHHHHHHHHTS-HHHHHHHHHHHHHHHT-S---

Radius of gyration: 18.04 Å; chains: 1; bounding box: 50×41×44 Å